Protein AF-A0A2A4US13-F1 (afdb_monomer)

Structure (mmCIF, N/CA/C/O backbone):
data_AF-A0A2A4US13-F1
#
_entry.id   AF-A0A2A4US13-F1
#
loop_
_atom_site.group_PDB
_atom_site.id
_atom_site.type_symbol
_atom_site.label_atom_id
_atom_site.label_alt_id
_atom_site.label_comp_id
_atom_site.label_asym_id
_atom_site.label_entity_id
_atom_site.label_seq_id
_atom_site.pdbx_PDB_ins_code
_atom_site.Cartn_x
_atom_site.Cartn_y
_atom_site.Cartn_z
_atom_site.occupancy
_atom_site.B_iso_or_equiv
_atom_site.auth_seq_id
_atom_site.auth_comp_id
_atom_site.auth_asym_id
_atom_site.auth_atom_id
_atom_site.pdbx_PDB_model_num
ATOM 1 N N . MET A 1 1 ? 12.123 -21.947 9.921 1.00 49.97 1 MET A N 1
ATOM 2 C CA . MET A 1 1 ? 10.834 -21.279 10.223 1.00 49.97 1 MET A CA 1
ATOM 3 C C . MET A 1 1 ? 10.138 -20.993 8.898 1.00 49.97 1 MET A C 1
ATOM 5 O O . MET A 1 1 ? 10.809 -20.478 8.016 1.00 49.97 1 MET A O 1
ATOM 9 N N . LEU A 1 2 ? 8.859 -21.360 8.734 1.00 58.81 2 LEU A N 1
ATOM 10 C CA . LEU A 1 2 ? 8.164 -21.461 7.431 1.00 58.81 2 LEU A CA 1
ATOM 11 C C . LEU A 1 2 ? 8.106 -20.176 6.573 1.00 58.81 2 LEU A C 1
ATOM 13 O O . LEU A 1 2 ? 7.800 -20.276 5.393 1.00 58.81 2 LEU A O 1
ATOM 17 N N . LEU A 1 3 ? 8.400 -18.997 7.134 1.00 74.75 3 LEU A N 1
ATOM 18 C CA . LEU A 1 3 ? 8.304 -17.706 6.432 1.00 74.75 3 LEU A CA 1
ATOM 19 C C . LEU A 1 3 ? 9.637 -16.952 6.299 1.00 74.75 3 LEU A C 1
ATOM 21 O O . LEU A 1 3 ? 9.645 -15.851 5.765 1.00 74.75 3 LEU A O 1
ATOM 25 N N . ASP A 1 4 ? 10.740 -17.497 6.829 1.00 82.00 4 ASP A N 1
ATOM 26 C CA . ASP A 1 4 ? 12.057 -16.826 6.880 1.00 82.00 4 ASP A CA 1
ATOM 27 C C . ASP A 1 4 ? 11.969 -15.332 7.290 1.00 82.00 4 ASP A C 1
ATOM 29 O O . ASP A 1 4 ? 12.644 -14.465 6.739 1.00 82.00 4 ASP A O 1
ATOM 33 N N . TRP A 1 5 ? 11.074 -15.019 8.243 1.00 84.81 5 TRP A N 1
ATOM 34 C CA . TRP A 1 5 ? 10.636 -13.649 8.554 1.00 84.81 5 TRP A CA 1
ATOM 35 C C . TRP A 1 5 ? 11.795 -12.723 8.925 1.00 84.81 5 TRP A C 1
ATOM 37 O O . TRP A 1 5 ? 11.844 -11.574 8.492 1.00 84.81 5 TRP A O 1
ATOM 47 N N . SER A 1 6 ? 12.779 -13.245 9.659 1.00 83.06 6 SER A N 1
ATOM 48 C CA . SER A 1 6 ? 13.996 -12.518 10.032 1.00 83.06 6 SER A CA 1
ATOM 49 C C . SER A 1 6 ? 14.834 -12.062 8.830 1.00 83.06 6 SER A C 1
ATOM 51 O O . SER A 1 6 ? 15.684 -11.193 8.986 1.00 83.06 6 SER A O 1
ATOM 53 N N . ARG A 1 7 ? 14.596 -12.616 7.634 1.00 81.31 7 ARG A N 1
ATOM 54 C CA . ARG A 1 7 ? 15.284 -12.286 6.375 1.00 81.31 7 ARG A CA 1
ATOM 55 C C . ARG A 1 7 ? 14.357 -11.635 5.340 1.00 81.31 7 ARG A C 1
ATOM 57 O O . ARG A 1 7 ? 14.756 -11.463 4.189 1.00 81.31 7 ARG A O 1
ATOM 64 N N . SER A 1 8 ? 13.129 -11.287 5.732 1.00 74.94 8 SER A N 1
ATOM 65 C CA . SER A 1 8 ? 12.071 -10.792 4.836 1.00 74.94 8 SER A CA 1
ATOM 66 C C . SER A 1 8 ? 12.024 -9.265 4.681 1.00 74.94 8 SER A C 1
ATOM 68 O O . SER A 1 8 ? 11.155 -8.758 3.977 1.00 74.94 8 SER A O 1
ATOM 70 N N . ALA A 1 9 ? 12.938 -8.534 5.335 1.00 78.56 9 ALA A N 1
ATOM 71 C CA . ALA A 1 9 ? 12.937 -7.066 5.445 1.00 78.56 9 ALA A CA 1
ATOM 72 C C . ALA A 1 9 ? 11.636 -6.461 6.031 1.00 78.56 9 ALA A C 1
ATOM 74 O O . ALA A 1 9 ? 11.458 -5.247 6.017 1.00 78.56 9 ALA A O 1
ATOM 75 N N . GLN A 1 10 ? 10.739 -7.297 6.565 1.00 83.50 10 GLN A N 1
ATOM 76 C CA . GLN A 1 10 ? 9.524 -6.880 7.260 1.00 83.50 10 GLN A CA 1
ATOM 77 C C . GLN A 1 10 ? 9.830 -6.382 8.675 1.00 83.50 10 GLN A C 1
ATOM 79 O O . GLN A 1 10 ? 10.913 -6.615 9.221 1.00 83.50 10 GLN A O 1
ATOM 84 N N . ALA A 1 11 ? 8.836 -5.739 9.294 1.00 82.00 11 ALA A N 1
ATOM 85 C CA . ALA A 1 11 ? 8.896 -5.335 10.694 1.00 82.00 11 ALA A CA 1
ATOM 86 C C . ALA A 1 11 ? 9.290 -6.509 11.606 1.00 82.00 11 ALA A C 1
ATOM 88 O O . ALA A 1 11 ? 9.002 -7.673 11.311 1.00 82.00 11 ALA A O 1
ATOM 89 N N . ASN A 1 12 ? 9.917 -6.201 12.746 1.00 87.75 12 ASN A N 1
ATOM 90 C CA . ASN A 1 12 ? 10.280 -7.209 13.739 1.00 87.75 12 ASN A CA 1
ATOM 91 C C . ASN A 1 12 ? 9.070 -8.109 14.049 1.00 87.75 12 ASN A C 1
ATOM 93 O O . ASN A 1 12 ? 7.960 -7.616 14.257 1.00 87.75 12 ASN A O 1
ATOM 97 N N . TRP A 1 13 ? 9.282 -9.429 14.089 1.00 89.44 13 TRP A N 1
ATOM 98 C CA . TRP A 1 13 ? 8.215 -10.398 14.345 1.00 89.44 13 TRP A CA 1
ATOM 99 C C . TRP A 1 13 ? 7.418 -10.077 15.612 1.00 89.44 13 TRP A C 1
ATOM 101 O O . TRP A 1 13 ? 6.211 -10.273 15.623 1.00 89.44 13 TRP A O 1
ATOM 111 N N . ALA A 1 14 ? 8.048 -9.522 16.650 1.00 91.06 14 ALA A N 1
ATOM 112 C CA . ALA A 1 14 ? 7.352 -9.108 17.867 1.00 91.06 14 ALA A CA 1
ATOM 113 C C . ALA A 1 14 ? 6.231 -8.078 17.610 1.00 91.06 14 ALA A C 1
ATOM 115 O O . ALA A 1 14 ? 5.212 -8.114 18.293 1.00 91.06 14 ALA A O 1
ATOM 116 N N . ILE A 1 15 ? 6.399 -7.207 16.609 1.00 87.56 15 ILE A N 1
ATOM 117 C CA . ILE A 1 15 ? 5.410 -6.197 16.202 1.00 87.56 15 ILE A CA 1
ATOM 118 C C . ILE A 1 15 ? 4.309 -6.836 15.351 1.00 87.56 15 ILE A C 1
ATOM 120 O O . ILE A 1 15 ? 3.132 -6.549 15.539 1.00 87.56 15 ILE A O 1
ATOM 124 N N . ALA A 1 16 ? 4.678 -7.714 14.414 1.00 88.94 16 ALA A N 1
ATOM 125 C CA . ALA A 1 16 ? 3.726 -8.308 13.478 1.00 88.94 16 ALA A CA 1
ATOM 126 C C . ALA A 1 16 ? 2.897 -9.444 14.103 1.00 88.94 16 ALA A C 1
ATOM 128 O O . ALA A 1 16 ? 1.723 -9.615 13.772 1.00 88.94 16 ALA A O 1
ATOM 129 N N . ARG A 1 17 ? 3.489 -10.214 15.022 1.00 92.25 17 ARG A N 1
ATOM 130 C CA . ARG A 1 17 ? 2.913 -11.427 15.613 1.00 92.25 17 ARG A CA 1
ATOM 131 C C . ARG A 1 17 ? 1.474 -11.255 16.119 1.00 92.25 17 ARG A C 1
ATOM 133 O O . ARG A 1 17 ? 0.668 -12.114 15.774 1.00 92.25 17 ARG A O 1
ATOM 140 N N . PRO A 1 18 ? 1.099 -10.198 16.869 1.00 93.94 18 PRO A N 1
ATOM 141 C CA . PRO A 1 18 ? -0.268 -10.064 17.377 1.00 93.94 18 PRO A CA 1
ATOM 142 C C . PRO A 1 18 ? -1.341 -10.078 16.278 1.00 93.94 18 PRO A C 1
ATOM 144 O O . PRO A 1 18 ? -2.422 -10.625 16.479 1.00 93.94 18 PRO A O 1
ATOM 147 N N . VAL A 1 19 ? -1.039 -9.538 15.092 1.00 90.75 19 VAL A N 1
ATOM 148 C CA . VAL A 1 19 ? -1.947 -9.566 13.933 1.00 90.75 19 VAL A CA 1
ATOM 149 C C . VAL A 1 19 ? -2.140 -10.997 13.428 1.00 90.75 19 VAL A C 1
ATOM 151 O O . VAL A 1 19 ? -3.269 -11.429 13.183 1.00 90.75 19 VAL A O 1
ATOM 154 N N . PHE A 1 20 ? -1.045 -11.752 13.307 1.00 91.44 20 PHE A N 1
ATOM 155 C CA . PHE A 1 20 ? -1.090 -13.160 12.910 1.00 91.44 20 PHE A CA 1
ATOM 156 C C . PHE A 1 20 ? -1.823 -14.013 13.948 1.00 91.44 20 PHE A C 1
ATOM 158 O O . PHE A 1 20 ? -2.651 -14.839 13.567 1.00 91.44 20 PHE A O 1
ATOM 165 N N . ASP A 1 21 ? -1.582 -13.776 15.239 1.00 94.44 21 ASP A N 1
ATOM 166 C CA . ASP A 1 21 ? -2.238 -14.489 16.337 1.00 94.44 21 ASP A CA 1
ATOM 167 C C . ASP A 1 21 ? -3.765 -14.291 16.272 1.00 94.44 21 ASP A C 1
ATOM 169 O O . ASP A 1 21 ? -4.518 -15.265 16.327 1.00 94.44 21 ASP A O 1
ATOM 173 N N . VAL A 1 22 ? -4.243 -13.057 16.054 1.00 94.69 22 VAL A N 1
ATOM 174 C CA . VAL A 1 22 ? -5.680 -12.778 15.864 1.00 94.69 22 VAL A CA 1
ATOM 175 C C . VAL A 1 22 ? -6.233 -13.511 14.643 1.00 94.69 22 VAL A C 1
ATOM 177 O O . VAL A 1 22 ? -7.288 -14.143 14.740 1.00 94.69 22 VAL A O 1
ATOM 180 N N . ALA A 1 23 ? -5.537 -13.464 13.506 1.00 92.12 23 ALA A N 1
ATOM 181 C CA . ALA A 1 23 ? -5.983 -14.145 12.297 1.00 92.12 23 ALA A CA 1
ATOM 182 C C . ALA A 1 23 ? -6.084 -15.664 12.495 1.00 92.12 23 ALA A C 1
ATOM 184 O O . ALA A 1 23 ? -7.091 -16.261 12.115 1.00 92.12 23 ALA A O 1
ATOM 185 N N . MET A 1 24 ? -5.103 -16.283 13.158 1.00 92.69 24 MET A N 1
ATOM 186 C CA . MET A 1 24 ? -5.119 -17.716 13.465 1.00 92.69 24 MET A CA 1
ATOM 187 C C . MET A 1 24 ? -6.246 -18.081 14.438 1.00 92.69 24 MET A C 1
ATOM 189 O O . MET A 1 24 ? -7.030 -18.987 14.152 1.00 92.69 24 MET A O 1
ATOM 193 N N . LEU A 1 25 ? -6.384 -17.350 15.552 1.00 96.31 25 LEU A N 1
ATOM 194 C CA . LEU A 1 25 ? -7.425 -17.596 16.561 1.00 96.31 25 LEU A CA 1
ATOM 195 C C . LEU A 1 25 ? -8.836 -17.454 15.983 1.00 96.31 25 LEU A C 1
ATOM 197 O O . LEU A 1 25 ? -9.748 -18.191 16.359 1.00 96.31 25 LEU A O 1
ATOM 201 N N . ARG A 1 26 ? -9.021 -16.514 15.053 1.00 94.00 26 ARG A N 1
ATOM 202 C CA . ARG A 1 26 ? -10.308 -16.242 14.400 1.00 94.00 26 ARG A CA 1
ATOM 203 C C . ARG A 1 26 ? -10.484 -16.993 13.081 1.00 94.00 26 ARG A C 1
ATOM 205 O O . ARG A 1 26 ? -11.502 -16.796 12.426 1.00 94.00 26 ARG A O 1
ATOM 212 N N . LYS A 1 27 ? -9.534 -17.866 12.719 1.00 92.38 27 LYS A N 1
ATOM 213 C CA . LYS A 1 27 ? -9.526 -18.654 11.474 1.00 92.38 27 LYS A CA 1
ATOM 214 C C . LYS A 1 27 ? -9.723 -17.788 10.222 1.00 92.38 27 LYS A C 1
ATOM 216 O O . LYS A 1 27 ? -10.381 -18.197 9.269 1.00 92.38 27 LYS A O 1
ATOM 221 N N . LEU A 1 28 ? -9.169 -16.577 10.235 1.00 90.69 28 LEU A N 1
ATOM 222 C CA . LEU A 1 28 ? -9.177 -15.684 9.083 1.00 90.69 28 LEU A CA 1
ATOM 223 C C . LEU A 1 28 ? -8.207 -16.214 8.028 1.00 90.69 28 LEU A C 1
ATOM 225 O O . LEU A 1 28 ? -7.114 -16.690 8.345 1.00 90.69 28 LEU A O 1
ATOM 229 N N . ARG A 1 29 ? -8.592 -16.103 6.756 1.00 89.19 29 ARG A N 1
ATOM 230 C CA . ARG A 1 29 ? -7.710 -16.451 5.644 1.00 89.19 29 ARG A CA 1
ATOM 231 C C . ARG A 1 29 ? -6.584 -15.424 5.555 1.00 89.19 29 ARG A C 1
ATOM 233 O O . ARG A 1 29 ? -6.827 -14.263 5.240 1.00 89.19 29 ARG A O 1
ATOM 240 N N . LEU A 1 30 ? -5.356 -15.875 5.786 1.00 88.75 30 LEU A N 1
ATOM 241 C CA . LEU A 1 30 ? -4.148 -15.100 5.527 1.00 88.75 30 LEU A CA 1
ATOM 242 C C . LEU A 1 30 ? -3.688 -15.341 4.088 1.00 88.75 30 LEU A C 1
ATOM 244 O O . LEU A 1 30 ? -3.589 -16.487 3.649 1.00 88.75 30 LEU A O 1
ATOM 248 N N . ARG A 1 31 ? -3.391 -14.263 3.362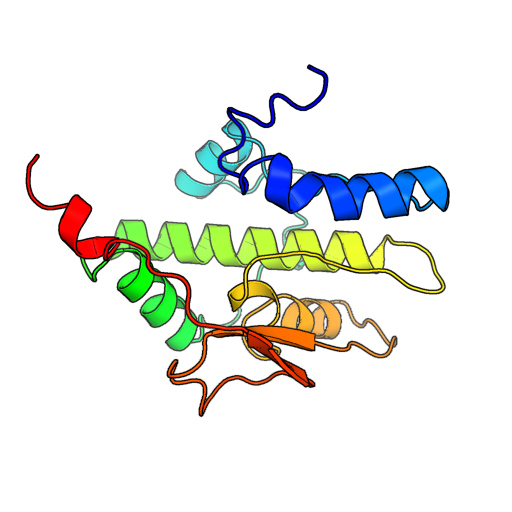 1.00 87.38 31 ARG A N 1
ATOM 249 C CA . ARG A 1 31 ? -2.781 -14.318 2.031 1.00 87.38 31 ARG A CA 1
ATOM 250 C C . ARG A 1 31 ? -1.430 -13.620 2.102 1.00 87.38 31 ARG A C 1
ATOM 252 O O . ARG A 1 31 ? -1.364 -12.457 2.488 1.00 87.38 31 ARG A O 1
ATOM 259 N N . ALA A 1 32 ? -0.366 -14.335 1.752 1.00 83.38 32 ALA A N 1
ATOM 260 C CA . ALA A 1 32 ? 0.926 -13.708 1.516 1.00 83.38 32 ALA A CA 1
ATOM 261 C C . ALA A 1 32 ? 0.853 -12.954 0.184 1.00 83.38 32 ALA A C 1
ATOM 263 O O . ALA A 1 32 ? 0.430 -13.524 -0.822 1.00 83.38 32 ALA A O 1
ATOM 264 N N . ILE A 1 33 ? 1.216 -11.676 0.204 1.00 85.12 33 ILE A N 1
ATOM 265 C CA . ILE A 1 33 ? 1.180 -10.791 -0.958 1.00 85.12 33 ILE A CA 1
ATOM 266 C C . ILE A 1 33 ? 2.475 -9.986 -1.000 1.00 85.12 33 ILE A C 1
ATOM 268 O O . ILE A 1 33 ? 2.877 -9.387 -0.005 1.00 85.12 33 ILE A O 1
ATOM 272 N N . GLY A 1 34 ? 3.155 -10.016 -2.140 1.00 84.69 34 GLY A N 1
ATOM 273 C CA . GLY A 1 34 ? 4.429 -9.339 -2.340 1.00 84.69 34 GLY A CA 1
ATOM 274 C C . GLY A 1 34 ? 5.321 -10.096 -3.313 1.00 84.69 34 GLY A C 1
ATOM 275 O O . GLY A 1 34 ? 5.154 -11.294 -3.519 1.00 84.69 34 GLY A O 1
ATOM 276 N N . PHE A 1 35 ? 6.279 -9.376 -3.882 1.00 85.88 35 PHE A N 1
ATOM 277 C CA . PHE A 1 35 ? 7.257 -9.944 -4.795 1.00 85.88 35 PHE A CA 1
ATOM 278 C C . PHE A 1 35 ? 8.383 -10.640 -4.034 1.00 85.88 35 PHE A C 1
ATOM 280 O O . PHE A 1 35 ? 8.942 -10.117 -3.065 1.00 85.88 35 PHE A O 1
ATOM 287 N N . SER A 1 36 ? 8.761 -11.813 -4.517 1.00 84.31 36 SER A N 1
ATOM 288 C CA . SER A 1 36 ? 10.011 -12.474 -4.184 1.00 84.31 36 SER A CA 1
ATOM 289 C C . SER A 1 36 ? 11.210 -11.613 -4.599 1.00 84.31 36 SER A C 1
ATOM 291 O O . SER A 1 36 ? 11.135 -10.737 -5.461 1.00 84.31 36 SER A O 1
ATOM 293 N N . ARG A 1 37 ? 12.385 -11.904 -4.028 1.00 83.94 37 ARG A N 1
ATOM 294 C CA . ARG A 1 37 ? 13.639 -11.237 -4.427 1.00 83.94 37 ARG A CA 1
ATOM 295 C C . ARG A 1 37 ? 13.951 -11.404 -5.917 1.00 83.94 37 ARG A C 1
ATOM 297 O O . ARG A 1 37 ? 14.572 -10.525 -6.507 1.00 83.94 37 ARG A O 1
ATOM 304 N N . TYR A 1 38 ? 13.544 -12.529 -6.504 1.00 86.88 38 TYR A N 1
ATOM 305 C CA . TYR A 1 38 ? 13.719 -12.785 -7.928 1.00 86.88 38 TYR A CA 1
ATOM 306 C C . TYR A 1 38 ? 12.845 -11.845 -8.768 1.00 86.88 38 TYR A C 1
ATOM 308 O O . TYR A 1 38 ? 13.366 -11.167 -9.649 1.00 86.88 38 TYR A O 1
ATOM 316 N N . GLU A 1 39 ? 11.560 -11.733 -8.431 1.00 87.19 39 GLU A N 1
ATOM 317 C CA . GLU A 1 39 ? 10.597 -10.858 -9.114 1.00 87.19 39 GLU A CA 1
ATOM 318 C C . GLU A 1 39 ? 10.963 -9.377 -8.973 1.00 87.19 39 GLU A C 1
ATOM 320 O O . GLU A 1 39 ? 10.939 -8.644 -9.957 1.00 87.19 39 GLU A O 1
ATOM 325 N N . ILE A 1 40 ? 11.418 -8.941 -7.791 1.00 85.81 40 ILE A N 1
ATOM 326 C CA . ILE A 1 40 ? 11.994 -7.597 -7.609 1.00 85.81 40 ILE A CA 1
ATOM 327 C C . ILE A 1 40 ? 13.203 -7.389 -8.536 1.00 85.81 40 ILE A C 1
ATOM 329 O O . ILE A 1 40 ? 13.346 -6.331 -9.151 1.00 85.81 40 ILE A O 1
ATOM 333 N N . GLY A 1 41 ? 14.066 -8.399 -8.678 1.00 87.50 41 GLY A N 1
ATOM 334 C CA . GLY A 1 41 ? 15.202 -8.363 -9.599 1.00 87.50 41 GLY A CA 1
ATOM 335 C C . GLY A 1 41 ? 14.795 -8.235 -11.072 1.00 87.50 41 GLY A C 1
ATOM 336 O O . GLY A 1 41 ? 15.442 -7.496 -11.814 1.00 87.50 41 GLY A O 1
ATO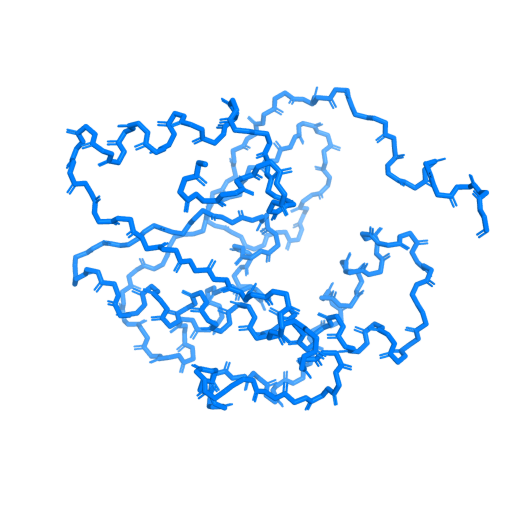M 337 N N . GLU A 1 42 ? 13.729 -8.916 -11.497 1.00 87.00 42 GLU A N 1
ATOM 338 C CA . GLU A 1 42 ? 13.151 -8.766 -12.841 1.00 87.00 42 GLU A CA 1
ATOM 339 C C . GLU A 1 42 ? 12.550 -7.365 -13.037 1.00 87.00 42 GLU A C 1
ATOM 341 O O . GLU A 1 42 ? 12.864 -6.708 -14.033 1.00 87.00 42 GLU A O 1
ATOM 346 N N . LEU A 1 43 ? 11.810 -6.844 -12.053 1.00 84.44 43 LEU A N 1
ATOM 347 C CA . LEU A 1 43 ? 11.253 -5.486 -12.097 1.00 84.44 43 LEU A CA 1
ATOM 348 C C . LEU A 1 43 ? 12.348 -4.419 -12.226 1.00 84.44 43 LEU A C 1
ATOM 350 O O . LEU A 1 43 ? 12.220 -3.492 -13.024 1.00 84.44 43 LEU A O 1
ATOM 354 N N . HIS A 1 44 ? 13.477 -4.574 -11.527 1.00 84.56 44 HIS A N 1
ATOM 355 C CA . HIS A 1 44 ? 14.637 -3.688 -11.693 1.00 84.56 44 HIS A CA 1
ATOM 356 C C . HIS A 1 44 ? 15.252 -3.734 -13.101 1.00 84.56 44 HIS A C 1
ATOM 358 O O . HIS A 1 44 ? 15.858 -2.751 -13.538 1.00 84.56 44 HIS A O 1
ATOM 364 N N . ARG A 1 45 ? 15.101 -4.858 -13.813 1.00 85.38 45 ARG A N 1
ATOM 365 C CA . ARG A 1 45 ? 15.485 -5.018 -15.225 1.00 85.38 45 ARG A CA 1
ATOM 366 C C . ARG A 1 45 ? 14.410 -4.511 -16.196 1.00 85.38 45 ARG A C 1
ATOM 368 O O . ARG A 1 45 ? 14.595 -4.638 -17.403 1.00 85.38 45 ARG A O 1
ATOM 375 N N . GLY A 1 46 ? 13.313 -3.940 -15.693 1.00 77.12 46 GLY A N 1
ATOM 376 C CA . GLY A 1 46 ? 12.178 -3.482 -16.494 1.00 77.12 46 GLY A CA 1
ATOM 377 C C . GLY A 1 46 ? 11.290 -4.617 -17.003 1.00 77.12 46 GLY A C 1
ATOM 378 O O . GLY A 1 46 ? 10.499 -4.405 -17.918 1.00 77.12 46 GLY A O 1
ATOM 379 N N . LYS A 1 47 ? 11.427 -5.823 -16.442 1.00 80.38 47 LYS A N 1
ATOM 380 C CA . LYS A 1 47 ? 10.611 -6.984 -16.793 1.00 80.38 47 LYS A CA 1
ATOM 381 C C . LYS A 1 47 ? 9.514 -7.170 -15.761 1.00 80.38 47 LYS A C 1
ATOM 383 O O . LYS A 1 4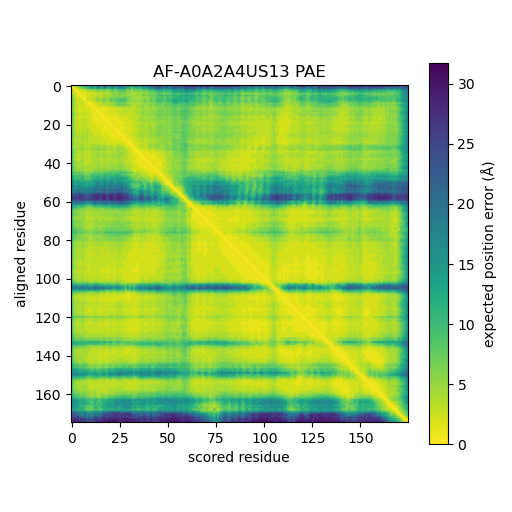7 ? 9.770 -7.141 -14.561 1.00 80.38 47 LYS A O 1
ATOM 388 N N . LEU A 1 48 ? 8.297 -7.358 -16.243 1.00 75.00 48 LEU A N 1
ATOM 389 C CA . LEU A 1 48 ? 7.154 -7.648 -15.395 1.00 75.00 48 LEU A CA 1
ATOM 390 C C . LEU A 1 48 ? 7.087 -9.156 -15.163 1.00 75.00 48 LEU A C 1
ATOM 392 O O . LEU A 1 48 ? 7.117 -9.895 -16.145 1.00 75.00 48 LEU A O 1
ATOM 396 N N . PRO A 1 49 ? 7.032 -9.608 -13.902 1.00 72.12 49 PRO A N 1
ATOM 397 C CA . PRO A 1 49 ? 6.711 -10.992 -13.588 1.00 72.12 49 PRO A CA 1
ATOM 398 C C . PRO A 1 49 ? 5.378 -11.418 -14.224 1.00 72.12 49 PRO A C 1
ATOM 400 O O . PRO A 1 49 ? 4.453 -10.610 -14.302 1.00 72.12 49 PRO A O 1
ATOM 403 N N . ASP A 1 50 ? 5.276 -12.672 -14.673 1.00 70.25 50 ASP A N 1
ATOM 404 C CA . ASP A 1 50 ? 4.112 -13.185 -15.421 1.00 70.25 50 ASP A CA 1
ATOM 405 C C . ASP A 1 50 ? 2.792 -13.122 -14.625 1.00 70.25 50 ASP A C 1
ATOM 407 O O . ASP A 1 50 ? 1.703 -13.071 -15.197 1.00 70.25 50 ASP A O 1
ATOM 411 N N . ASP A 1 51 ? 2.880 -13.135 -13.296 1.00 63.25 51 ASP A N 1
ATOM 412 C CA . ASP A 1 51 ? 1.763 -13.033 -12.357 1.00 63.25 51 ASP A CA 1
ATOM 413 C C . ASP A 1 51 ? 1.262 -11.590 -12.167 1.00 63.25 51 ASP A C 1
ATOM 415 O O . ASP A 1 51 ? 0.131 -11.370 -11.718 1.00 63.25 51 ASP A O 1
ATOM 419 N N . VAL A 1 52 ? 2.058 -10.592 -12.559 1.00 64.81 52 VAL A N 1
ATOM 420 C CA . VAL A 1 52 ? 1.623 -9.198 -12.615 1.00 64.81 52 VAL A CA 1
ATOM 421 C C . VAL A 1 52 ? 0.823 -8.999 -13.893 1.00 64.81 52 VAL A C 1
ATOM 423 O O . VAL A 1 52 ? 1.380 -8.842 -14.978 1.00 64.81 52 VAL A O 1
ATOM 426 N N . LYS A 1 53 ? -0.509 -8.951 -13.769 1.00 62.97 53 LYS A N 1
ATOM 427 C CA . LYS A 1 53 ? -1.378 -8.574 -14.893 1.00 62.97 53 LYS A CA 1
ATOM 428 C C . LYS A 1 53 ? -0.930 -7.212 -15.422 1.00 62.97 53 LYS A C 1
ATOM 430 O O . LYS A 1 53 ? -1.045 -6.209 -14.718 1.00 62.97 53 LYS A O 1
ATOM 435 N N . SER A 1 54 ? -0.449 -7.177 -16.664 1.00 62.19 54 SER A N 1
ATOM 436 C CA . SER A 1 54 ? 0.007 -5.953 -17.338 1.00 62.19 54 SER A CA 1
ATOM 437 C C . SER A 1 54 ? -1.028 -4.831 -17.279 1.00 62.19 54 SER A C 1
ATOM 439 O O . SER A 1 54 ? -0.674 -3.661 -17.177 1.00 62.19 54 SER A O 1
ATOM 441 N N . ASP A 1 55 ? -2.303 -5.211 -17.274 1.00 62.22 55 ASP A N 1
ATOM 442 C CA . ASP A 1 55 ? -3.460 -4.317 -17.291 1.00 62.22 55 ASP A CA 1
ATOM 443 C C . ASP A 1 55 ? -3.669 -3.582 -15.955 1.00 62.22 55 ASP A C 1
ATOM 445 O O . ASP A 1 55 ? -4.354 -2.562 -15.903 1.00 62.22 55 ASP A O 1
ATOM 449 N N . LEU A 1 56 ? -3.061 -4.076 -14.869 1.00 58.56 56 LEU A N 1
ATOM 450 C CA . LEU A 1 56 ? -3.084 -3.452 -13.542 1.00 58.56 56 LEU A CA 1
ATOM 451 C C . LEU A 1 56 ? -1.964 -2.451 -13.317 1.00 58.56 56 LEU A C 1
ATOM 453 O O . LEU A 1 56 ? -1.985 -1.693 -12.346 1.00 58.56 56 LEU A O 1
ATOM 457 N N . LEU A 1 57 ? -0.968 -2.456 -14.191 1.00 64.31 57 LEU A N 1
ATOM 458 C CA . LEU A 1 57 ? 0.113 -1.503 -14.113 1.00 64.31 57 LEU A CA 1
ATOM 459 C C . LEU A 1 57 ? -0.384 -0.193 -14.703 1.00 64.31 57 LEU A C 1
ATOM 461 O O . LEU A 1 57 ? -0.869 -0.156 -15.836 1.00 64.31 57 LEU A O 1
ATOM 465 N N . PRO A 1 58 ? -0.261 0.929 -13.994 1.00 56.47 58 PRO A N 1
ATOM 466 C CA . PRO A 1 58 ? -0.546 2.193 -14.610 1.00 56.47 58 PRO A CA 1
ATOM 467 C C . PRO A 1 58 ? 0.564 2.486 -15.621 1.00 56.47 58 PRO A C 1
ATOM 469 O O . PRO A 1 58 ? 1.700 2.766 -15.255 1.00 56.47 58 PRO A O 1
ATOM 472 N N . LEU A 1 59 ? 0.181 2.566 -16.892 1.00 50.91 59 LEU A N 1
ATOM 473 C CA . LEU A 1 59 ? 0.768 3.517 -17.842 1.00 50.91 59 LEU A CA 1
ATOM 474 C C . LEU A 1 59 ? 0.145 4.924 -17.691 1.00 50.91 59 LEU A C 1
ATOM 476 O O . LEU A 1 59 ? 0.287 5.778 -18.563 1.00 50.91 59 LEU A O 1
ATOM 480 N N . SER A 1 60 ? -0.559 5.207 -16.588 1.00 49.25 60 SER A N 1
ATOM 481 C CA . SER A 1 60 ? -1.070 6.550 -16.299 1.00 49.25 60 SER A CA 1
ATOM 482 C C . SER A 1 60 ? -0.011 7.363 -15.562 1.00 49.25 60 SER A C 1
ATOM 484 O O . SER A 1 60 ? 0.446 6.931 -14.508 1.00 49.25 60 SER A O 1
ATOM 486 N N . LYS A 1 61 ? 0.334 8.531 -16.120 1.00 58.09 61 LYS A N 1
ATOM 487 C CA . LYS A 1 61 ? 1.233 9.570 -15.585 1.00 58.09 61 LYS A CA 1
ATOM 488 C C . LYS A 1 61 ? 1.516 9.427 -14.085 1.00 58.09 61 LYS A C 1
ATOM 490 O O . LYS A 1 61 ? 0.620 9.616 -13.264 1.00 58.09 61 LYS A O 1
ATOM 495 N N . ILE A 1 62 ? 2.777 9.147 -13.759 1.00 63.38 62 ILE A N 1
ATOM 496 C CA . ILE A 1 62 ? 3.295 9.165 -12.390 1.00 63.38 62 ILE A CA 1
ATOM 497 C C . ILE A 1 62 ? 2.901 10.502 -11.761 1.00 63.38 62 ILE A C 1
ATOM 499 O O . ILE A 1 62 ? 3.291 11.563 -12.259 1.00 63.38 62 ILE A O 1
ATOM 503 N N . LYS A 1 63 ? 2.125 10.462 -10.675 1.00 77.56 63 LYS A N 1
ATOM 504 C CA . LYS A 1 63 ? 1.900 11.658 -9.864 1.00 77.56 63 LYS A CA 1
ATOM 505 C C . LYS A 1 63 ? 3.257 12.071 -9.271 1.00 77.56 63 LYS A C 1
ATOM 507 O O . LYS A 1 63 ? 3.898 11.225 -8.643 1.00 77.56 63 LYS A O 1
ATOM 512 N N . PRO A 1 64 ? 3.715 13.328 -9.443 1.00 84.38 64 PRO A N 1
ATOM 513 C CA . PRO A 1 64 ? 5.011 13.790 -8.932 1.00 84.38 64 PRO A CA 1
ATOM 514 C C . PRO A 1 64 ? 5.237 13.484 -7.445 1.00 84.38 64 PRO A C 1
ATOM 516 O O . PRO A 1 64 ? 6.367 13.269 -7.017 1.00 84.38 64 PRO A O 1
ATOM 519 N N . GLN A 1 65 ? 4.154 13.402 -6.672 1.00 86.44 65 GLN A N 1
ATOM 520 C CA . GLN A 1 65 ? 4.143 13.033 -5.262 1.00 86.44 65 GLN A CA 1
ATOM 521 C C . GLN A 1 65 ? 4.808 11.675 -4.997 1.00 86.44 65 GLN A C 1
ATOM 523 O O . GLN A 1 65 ? 5.577 11.575 -4.048 1.00 86.44 65 GLN A O 1
ATOM 528 N N . VAL A 1 66 ? 4.593 10.665 -5.851 1.00 89.12 66 VAL A N 1
ATOM 529 C CA . VAL A 1 66 ? 5.206 9.331 -5.686 1.00 89.12 66 VAL A CA 1
ATOM 530 C C . VAL A 1 66 ? 6.726 9.417 -5.829 1.00 89.12 66 VAL A C 1
ATOM 532 O O . VAL A 1 66 ? 7.468 8.844 -5.036 1.00 89.12 66 VAL A O 1
ATOM 535 N N . ALA A 1 67 ? 7.205 10.185 -6.811 1.00 90.62 67 ALA A N 1
ATOM 536 C CA . ALA A 1 67 ? 8.634 10.403 -7.007 1.00 90.62 67 ALA A CA 1
ATOM 537 C C . ALA A 1 67 ? 9.261 11.158 -5.824 1.00 90.62 67 ALA A C 1
ATOM 539 O O . ALA A 1 67 ? 10.341 10.788 -5.371 1.00 90.62 67 ALA A O 1
ATOM 540 N N . LEU A 1 68 ? 8.581 12.187 -5.305 1.00 89.31 68 LEU A N 1
ATOM 541 C CA . LEU A 1 68 ? 9.038 12.952 -4.141 1.00 89.31 68 LEU A CA 1
ATOM 542 C C . LEU A 1 68 ? 9.077 12.101 -2.872 1.00 89.31 68 LEU A C 1
ATOM 544 O O . LEU A 1 68 ? 10.034 12.195 -2.111 1.00 89.31 68 LEU A O 1
ATOM 548 N N . GLU A 1 69 ? 8.060 11.275 -2.643 1.00 89.56 69 GLU A N 1
ATOM 549 C CA . GLU A 1 69 ? 8.004 10.359 -1.506 1.00 89.56 69 GLU A CA 1
ATOM 550 C C . GLU A 1 69 ? 9.175 9.372 -1.533 1.00 89.56 69 GLU A C 1
ATOM 552 O O . GLU A 1 69 ? 9.916 9.269 -0.554 1.00 89.56 69 GLU A O 1
ATOM 557 N N . ILE A 1 70 ? 9.394 8.714 -2.676 1.00 91.69 70 ILE A N 1
ATOM 558 C CA . ILE A 1 70 ? 10.516 7.791 -2.854 1.00 91.69 70 ILE A CA 1
ATOM 559 C C . ILE A 1 70 ? 11.838 8.547 -2.685 1.00 91.69 70 ILE A C 1
ATOM 561 O O . ILE A 1 70 ? 12.695 8.103 -1.933 1.00 91.69 70 ILE A O 1
ATOM 565 N N . GLN A 1 71 ? 12.017 9.721 -3.298 1.00 91.62 71 GLN A N 1
ATOM 566 C CA . GLN A 1 71 ? 13.239 10.501 -3.091 1.00 91.62 71 GLN A CA 1
ATOM 567 C C . GLN A 1 71 ? 13.486 10.813 -1.613 1.00 91.62 71 GLN A C 1
ATOM 569 O O . GLN A 1 71 ? 14.604 10.611 -1.152 1.00 91.62 71 GLN A O 1
ATOM 574 N N . ARG A 1 72 ? 12.473 11.250 -0.853 1.00 88.69 72 ARG A N 1
ATOM 575 C CA . ARG A 1 72 ? 12.622 11.518 0.589 1.00 88.69 72 ARG A CA 1
ATOM 576 C C . ARG A 1 72 ? 13.022 10.265 1.363 1.00 88.69 72 ARG A C 1
ATOM 578 O O . ARG A 1 72 ? 13.925 10.346 2.186 1.00 88.69 72 ARG A O 1
ATOM 585 N N . ALA A 1 73 ? 12.411 9.119 1.058 1.00 87.38 73 ALA A N 1
ATOM 586 C CA . ALA A 1 73 ? 12.750 7.841 1.685 1.00 87.38 73 ALA A CA 1
ATOM 587 C C . ALA A 1 73 ? 14.212 7.415 1.441 1.00 87.38 73 ALA A C 1
ATOM 589 O O . ALA A 1 73 ? 14.775 6.674 2.239 1.00 87.38 73 ALA A O 1
ATOM 590 N N . TYR A 1 74 ? 14.830 7.910 0.365 1.00 90.75 74 TYR A N 1
ATOM 591 C CA . TYR A 1 74 ? 16.233 7.677 0.011 1.00 90.75 74 TYR A CA 1
ATOM 592 C C . TYR A 1 74 ? 17.087 8.957 0.096 1.00 90.75 74 TYR A C 1
ATOM 594 O O . TYR A 1 74 ? 18.093 9.094 -0.606 1.00 90.75 74 TYR A O 1
ATOM 602 N N . CYS A 1 75 ? 16.681 9.920 0.932 1.00 91.38 75 CYS A N 1
ATOM 603 C CA . CYS A 1 75 ? 17.431 11.143 1.245 1.00 91.38 75 CYS A CA 1
ATOM 604 C C . CYS A 1 75 ? 17.820 11.993 0.016 1.00 91.38 75 CYS A C 1
ATOM 606 O O . CYS A 1 75 ? 18.843 12.675 0.019 1.00 91.38 75 CYS A O 1
ATOM 608 N N . GLY A 1 76 ? 17.042 11.916 -1.066 1.00 89.31 76 GLY A N 1
ATOM 609 C CA . GLY A 1 76 ? 17.284 12.611 -2.334 1.00 89.31 76 GLY A CA 1
ATOM 610 C C . GLY A 1 76 ? 18.455 12.061 -3.155 1.00 89.31 76 GLY A C 1
ATOM 611 O O . GLY A 1 76 ? 18.874 12.705 -4.111 1.00 89.31 76 GLY A O 1
ATOM 612 N N . ARG A 1 77 ? 19.003 10.890 -2.804 1.00 89.56 77 ARG A N 1
ATOM 613 C CA . ARG A 1 77 ? 20.255 10.368 -3.386 1.00 89.56 77 ARG A CA 1
ATOM 614 C C . ARG A 1 77 ? 20.064 9.436 -4.579 1.00 89.56 77 ARG A C 1
ATOM 616 O O . ARG A 1 77 ? 21.050 8.984 -5.152 1.00 89.56 77 ARG A O 1
ATOM 623 N N . LEU A 1 78 ? 18.825 9.113 -4.952 1.00 91.06 78 LEU A N 1
ATOM 624 C CA . LEU A 1 78 ? 18.576 8.203 -6.069 1.00 91.06 78 LEU A CA 1
ATOM 625 C C . LEU A 1 78 ? 18.858 8.887 -7.414 1.00 91.06 78 LEU A C 1
ATOM 627 O O . LEU A 1 78 ? 18.241 9.915 -7.707 1.00 91.06 78 LEU A O 1
ATOM 631 N N . PRO A 1 79 ? 19.698 8.286 -8.276 1.00 93.31 79 PRO A N 1
ATOM 632 C CA . PRO A 1 79 ? 19.800 8.693 -9.671 1.00 93.31 79 PRO A CA 1
ATOM 633 C C . PRO A 1 79 ? 18.439 8.605 -10.388 1.00 93.31 79 PRO A C 1
ATOM 635 O O . PRO A 1 79 ? 17.622 7.746 -10.036 1.00 93.31 79 PRO A O 1
ATOM 638 N N . PRO A 1 80 ? 18.174 9.435 -11.417 1.00 91.19 80 PRO A N 1
ATOM 639 C CA . PRO A 1 80 ? 16.875 9.464 -12.096 1.00 91.19 80 PRO A CA 1
ATOM 640 C C . PRO A 1 80 ? 16.425 8.117 -12.684 1.00 91.19 80 PRO A C 1
ATOM 642 O O . PRO A 1 80 ? 15.246 7.770 -12.605 1.00 91.19 80 PRO A O 1
ATOM 645 N N . ASP A 1 81 ? 17.350 7.335 -13.246 1.00 89.31 81 ASP A N 1
ATOM 646 C CA . ASP A 1 81 ? 17.062 6.014 -13.817 1.00 89.31 81 ASP A CA 1
ATOM 647 C C . ASP A 1 81 ? 16.709 4.984 -12.732 1.00 89.31 81 ASP A C 1
ATOM 649 O O . ASP A 1 81 ? 15.843 4.129 -12.929 1.00 89.31 81 ASP A O 1
ATOM 653 N N . VAL A 1 82 ? 17.342 5.088 -11.562 1.00 90.81 82 VAL A N 1
ATOM 654 C CA . VAL A 1 82 ? 17.044 4.250 -10.398 1.00 90.81 82 VAL A CA 1
ATOM 655 C C . VAL A 1 82 ? 15.693 4.640 -9.806 1.00 90.81 82 VAL A C 1
ATOM 657 O O . VAL A 1 82 ? 14.866 3.765 -9.556 1.00 90.81 82 VAL A O 1
ATOM 660 N N . LEU A 1 83 ? 15.420 5.938 -9.656 1.00 91.38 83 LEU A N 1
ATOM 661 C CA . LEU A 1 83 ? 14.130 6.444 -9.189 1.00 91.38 83 LEU A CA 1
ATOM 662 C C . LEU A 1 83 ? 12.975 5.934 -10.062 1.00 91.38 83 LEU A C 1
ATOM 664 O O . LEU A 1 83 ? 11.974 5.457 -9.531 1.00 91.38 83 LEU A O 1
ATOM 668 N N . ALA A 1 84 ? 13.130 5.959 -11.388 1.00 88.12 84 ALA A N 1
ATOM 669 C CA . ALA A 1 84 ? 12.129 5.427 -12.311 1.00 88.12 84 ALA A CA 1
ATOM 670 C C . ALA A 1 84 ? 11.824 3.937 -12.059 1.00 88.12 84 ALA A C 1
ATOM 672 O O . ALA A 1 84 ? 10.659 3.536 -12.069 1.00 88.12 84 ALA A O 1
ATOM 673 N N . LYS A 1 85 ? 12.846 3.122 -11.757 1.00 88.19 85 LYS A N 1
ATOM 674 C CA . LYS A 1 85 ? 12.669 1.700 -11.404 1.00 88.19 85 LYS A CA 1
ATOM 675 C C . LYS A 1 85 ? 11.920 1.526 -10.084 1.00 88.19 85 LYS A C 1
ATOM 677 O O . LYS A 1 85 ? 11.030 0.685 -10.005 1.00 88.19 85 LYS A O 1
ATOM 682 N N . PHE A 1 86 ? 12.233 2.327 -9.065 1.00 90.31 86 PHE A N 1
ATOM 683 C CA . PHE A 1 86 ? 11.500 2.294 -7.794 1.00 90.31 86 PHE A CA 1
ATOM 684 C C . PHE A 1 86 ? 10.037 2.694 -7.963 1.00 90.31 86 PHE A C 1
ATOM 686 O O . PHE A 1 86 ? 9.166 2.060 -7.375 1.00 90.31 86 PHE A O 1
ATOM 693 N N . ILE A 1 87 ? 9.752 3.688 -8.806 1.00 89.69 87 ILE A N 1
ATOM 694 C CA . ILE A 1 87 ? 8.379 4.075 -9.139 1.00 89.69 87 ILE A CA 1
ATOM 695 C C . ILE A 1 87 ? 7.650 2.928 -9.858 1.00 89.69 87 ILE A C 1
ATOM 697 O O . ILE A 1 87 ? 6.506 2.624 -9.53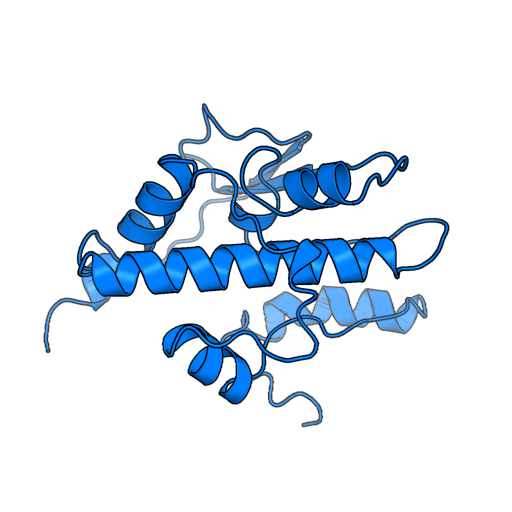1 1.00 89.69 87 ILE A O 1
ATOM 701 N N . MET A 1 88 ? 8.306 2.233 -10.791 1.00 85.94 88 MET A N 1
ATOM 702 C CA . MET A 1 88 ? 7.719 1.064 -11.455 1.00 85.94 88 MET A CA 1
ATOM 703 C C . MET A 1 88 ? 7.411 -0.068 -10.464 1.00 85.94 88 MET A C 1
ATOM 705 O O . MET A 1 88 ? 6.301 -0.596 -10.468 1.00 85.94 88 MET A O 1
ATOM 709 N N . ILE A 1 89 ? 8.362 -0.413 -9.587 1.00 88.50 89 ILE A N 1
ATOM 710 C CA . ILE A 1 89 ? 8.171 -1.431 -8.540 1.00 88.50 89 ILE A CA 1
ATOM 711 C C . ILE A 1 89 ? 7.019 -1.036 -7.623 1.00 88.50 89 ILE A C 1
ATOM 713 O O . ILE A 1 89 ? 6.158 -1.859 -7.318 1.00 88.50 89 ILE A O 1
ATOM 717 N N . ARG A 1 90 ? 6.981 0.237 -7.225 1.00 89.88 90 ARG A N 1
ATOM 718 C CA . ARG A 1 90 ? 5.924 0.801 -6.399 1.00 89.88 90 ARG A CA 1
ATOM 719 C C . ARG A 1 90 ? 4.548 0.567 -7.018 1.00 89.88 90 ARG A C 1
ATOM 721 O O . ARG A 1 90 ? 3.653 0.049 -6.356 1.00 89.88 90 ARG A O 1
ATOM 728 N N . HIS A 1 91 ? 4.409 0.892 -8.298 1.00 88.00 91 HIS A N 1
ATOM 729 C CA . HIS A 1 91 ? 3.157 0.708 -9.013 1.00 88.00 91 HIS A CA 1
ATOM 730 C C . HIS A 1 91 ? 2.776 -0.771 -9.183 1.00 88.00 91 HIS A C 1
ATOM 732 O O . HIS A 1 91 ? 1.611 -1.130 -9.017 1.00 88.00 91 HIS A O 1
ATOM 738 N N . ALA A 1 92 ? 3.751 -1.640 -9.456 1.00 86.94 92 ALA A N 1
ATOM 739 C CA . ALA A 1 92 ? 3.525 -3.081 -9.533 1.00 86.94 92 ALA A CA 1
ATOM 740 C C . ALA A 1 92 ? 3.030 -3.660 -8.198 1.00 86.94 92 ALA A C 1
ATOM 742 O O . ALA A 1 92 ? 2.119 -4.486 -8.186 1.00 86.94 92 ALA A O 1
ATOM 743 N N . GLN A 1 93 ? 3.582 -3.198 -7.072 1.00 90.06 93 GLN A N 1
ATOM 744 C CA . GLN A 1 93 ? 3.148 -3.618 -5.739 1.00 90.06 93 GLN A CA 1
ATOM 745 C C . GLN A 1 93 ? 1.718 -3.164 -5.441 1.00 90.06 93 GLN A C 1
ATOM 747 O O . GLN A 1 93 ? 0.908 -3.971 -4.994 1.00 90.06 93 GLN A O 1
ATOM 752 N N . ASP A 1 94 ? 1.393 -1.897 -5.712 1.00 91.31 94 ASP A N 1
ATOM 753 C CA . ASP A 1 94 ? 0.046 -1.370 -5.475 1.00 91.31 94 ASP A CA 1
ATOM 754 C C . ASP A 1 94 ? -1.011 -2.101 -6.326 1.00 91.31 94 ASP A C 1
ATOM 756 O O . ASP A 1 94 ? -2.075 -2.458 -5.815 1.00 91.31 94 ASP A O 1
ATOM 760 N N . GLY A 1 95 ? -0.694 -2.411 -7.590 1.00 89.00 95 GLY A N 1
ATOM 761 C CA . GLY A 1 95 ? -1.552 -3.220 -8.459 1.00 89.00 95 GLY A CA 1
ATOM 762 C C . GLY A 1 95 ? -1.731 -4.657 -7.959 1.00 89.00 95 GLY A C 1
ATOM 763 O O . GLY A 1 95 ? -2.857 -5.155 -7.909 1.00 89.00 95 GLY A O 1
ATOM 764 N N . LEU A 1 96 ? -0.649 -5.310 -7.516 1.00 88.44 96 LEU A N 1
ATOM 765 C CA . LEU A 1 96 ? -0.704 -6.649 -6.918 1.00 88.44 96 LEU A CA 1
ATOM 766 C C . LEU A 1 96 ? -1.580 -6.669 -5.657 1.00 88.44 96 LEU A C 1
ATOM 768 O O . LEU A 1 96 ? -2.371 -7.592 -5.460 1.00 88.44 96 LEU A O 1
ATOM 772 N N . PHE A 1 97 ? -1.462 -5.653 -4.801 1.00 91.38 97 PHE A N 1
ATOM 773 C CA . PHE A 1 97 ? -2.265 -5.540 -3.585 1.00 91.38 97 PHE A CA 1
ATOM 774 C C . PHE A 1 97 ? -3.747 -5.332 -3.898 1.00 91.38 97 PHE A C 1
ATOM 776 O O . PHE A 1 97 ? -4.591 -5.989 -3.286 1.00 91.38 97 PHE A O 1
ATOM 783 N N . ALA A 1 98 ? -4.068 -4.479 -4.872 1.00 90.44 98 ALA A N 1
ATOM 784 C CA . ALA A 1 98 ? -5.442 -4.271 -5.316 1.00 90.44 98 ALA A CA 1
ATOM 785 C C . ALA A 1 98 ? -6.057 -5.548 -5.900 1.00 90.44 98 ALA A C 1
ATOM 787 O O . ALA A 1 98 ? -7.164 -5.920 -5.515 1.00 90.44 98 ALA A O 1
ATOM 788 N N . LEU A 1 99 ? -5.317 -6.275 -6.744 1.00 87.94 99 LEU A N 1
ATOM 789 C CA . LEU A 1 99 ? -5.769 -7.565 -7.265 1.00 87.94 99 LEU A CA 1
ATOM 790 C C . LEU A 1 99 ? -6.010 -8.573 -6.145 1.00 87.94 99 LEU A C 1
ATOM 792 O O . LEU A 1 99 ? -7.020 -9.269 -6.135 1.00 87.94 99 LEU A O 1
ATOM 796 N N . ALA A 1 100 ? -5.099 -8.646 -5.178 1.00 89.12 100 ALA A N 1
ATOM 797 C CA . ALA A 1 100 ? -5.233 -9.586 -4.079 1.00 89.12 100 ALA A CA 1
ATOM 798 C C . ALA A 1 100 ? -6.442 -9.289 -3.178 1.00 89.12 100 ALA A C 1
ATOM 800 O O . ALA A 1 100 ? -7.023 -10.235 -2.637 1.00 89.12 100 ALA A O 1
ATOM 801 N N . LEU A 1 101 ? -6.797 -8.007 -3.017 1.00 90.38 101 LEU A N 1
ATOM 802 C CA . LEU A 1 101 ? -8.011 -7.560 -2.330 1.00 90.38 101 LEU A CA 1
ATOM 803 C C . LEU A 1 101 ? -9.273 -7.889 -3.139 1.00 90.38 101 LEU A C 1
ATOM 805 O O . LEU A 1 101 ? -10.211 -8.429 -2.560 1.00 90.38 101 LEU A O 1
ATOM 809 N N . SER A 1 102 ? -9.262 -7.627 -4.450 1.00 86.75 102 SER A N 1
ATOM 810 C CA . SER A 1 102 ? -10.349 -7.936 -5.397 1.00 86.75 102 SER A CA 1
ATOM 811 C C . SER A 1 102 ? -10.667 -9.438 -5.452 1.00 86.75 102 SER A C 1
ATOM 813 O O . SER A 1 102 ? -11.810 -9.862 -5.318 1.00 86.75 102 SER A O 1
ATOM 815 N N . GLU A 1 103 ? -9.634 -10.280 -5.518 1.00 86.00 103 GLU A N 1
ATOM 816 C CA . GLU A 1 103 ? -9.744 -11.746 -5.446 1.00 86.00 103 GLU A CA 1
ATOM 817 C C . GLU A 1 103 ? -9.977 -12.277 -4.014 1.00 86.00 103 GLU A C 1
ATOM 819 O O . GLU A 1 103 ? -9.946 -13.489 -3.765 1.00 86.00 103 GLU A O 1
ATOM 824 N N . GLY A 1 104 ? -10.090 -11.380 -3.034 1.00 77.69 104 GLY A N 1
ATOM 825 C CA . GLY A 1 104 ? -10.304 -11.695 -1.629 1.00 77.69 104 GLY A CA 1
ATOM 826 C C . GLY A 1 104 ? -11.686 -12.292 -1.343 1.00 77.69 104 GLY A C 1
ATOM 827 O O . GLY A 1 104 ? -12.450 -12.653 -2.231 1.00 77.69 104 GLY A O 1
ATOM 828 N N . SER A 1 105 ? -12.005 -12.444 -0.055 1.00 68.31 105 SER A N 1
ATOM 829 C CA . SER A 1 105 ? -13.335 -12.905 0.364 1.00 68.31 105 SER A CA 1
ATOM 830 C C . SER A 1 105 ? -14.418 -11.934 -0.132 1.00 68.31 105 SER A C 1
ATOM 832 O O . SER A 1 105 ? -14.225 -10.728 0.033 1.00 68.31 105 SER A O 1
ATOM 834 N N . PRO A 1 106 ? -15.568 -12.420 -0.642 1.00 63.06 106 PRO A N 1
ATOM 835 C CA . PRO A 1 106 ? -16.610 -11.572 -1.230 1.00 63.06 106 PRO A CA 1
ATOM 836 C C . PRO A 1 106 ? -17.251 -10.580 -0.248 1.00 63.06 106 PRO A C 1
ATOM 838 O O . PRO A 1 106 ? -17.929 -9.653 -0.678 1.00 63.06 106 PRO A O 1
ATOM 841 N N . GLU A 1 107 ? -17.061 -10.752 1.066 1.00 75.19 107 GLU A N 1
ATOM 842 C CA . GLU A 1 107 ? -17.642 -9.840 2.057 1.00 75.19 107 GLU A CA 1
ATOM 843 C C . GLU A 1 107 ? -16.698 -8.714 2.489 1.00 75.19 107 GLU A C 1
ATOM 845 O O . GLU A 1 107 ? -17.115 -7.558 2.544 1.00 75.19 107 GLU A O 1
ATOM 850 N N . ARG A 1 108 ? -15.459 -9.043 2.891 1.00 85.81 108 ARG A N 1
ATOM 851 C CA . ARG A 1 108 ? -14.488 -8.095 3.472 1.00 85.81 108 ARG A CA 1
ATOM 852 C C . ARG A 1 108 ? -13.055 -8.606 3.305 1.00 85.81 108 ARG A C 1
ATOM 854 O O . ARG A 1 108 ? -12.775 -9.769 3.601 1.00 85.81 108 ARG A O 1
ATOM 861 N N . ALA A 1 109 ? -12.138 -7.711 2.945 1.00 91.38 109 ALA A N 1
ATOM 862 C CA . ALA A 1 109 ? -10.697 -7.949 2.935 1.00 91.38 109 ALA A CA 1
ATOM 863 C C . ALA A 1 109 ? -9.964 -6.778 3.611 1.00 91.38 109 ALA A C 1
ATOM 865 O O . ALA A 1 109 ? -10.429 -5.641 3.564 1.00 91.38 109 ALA A O 1
ATOM 866 N N . ILE A 1 110 ? -8.839 -7.063 4.271 1.00 92.88 110 ILE A N 1
ATOM 867 C CA . ILE A 1 110 ? -8.010 -6.062 4.956 1.00 92.88 110 ILE A CA 1
ATOM 868 C C . ILE A 1 110 ? -6.584 -6.193 4.430 1.00 92.88 110 ILE A C 1
ATOM 870 O O . ILE A 1 110 ? -5.996 -7.273 4.494 1.00 92.88 110 ILE A O 1
ATOM 874 N N . LEU A 1 111 ? -6.035 -5.082 3.943 1.00 94.12 111 LEU A N 1
ATOM 875 C CA . LEU A 1 111 ? -4.622 -4.943 3.619 1.00 94.12 111 LEU A CA 1
ATOM 876 C C . LEU A 1 111 ? -3.904 -4.271 4.788 1.00 94.12 111 LEU A C 1
ATOM 878 O O . LEU A 1 111 ? -4.335 -3.224 5.264 1.00 94.12 111 LEU A O 1
ATOM 882 N N . ILE A 1 112 ? -2.786 -4.854 5.212 1.00 92.44 112 ILE A N 1
ATOM 883 C CA . ILE A 1 112 ? -1.850 -4.231 6.148 1.00 92.44 112 ILE A CA 1
ATOM 884 C C . ILE A 1 112 ? -0.571 -3.961 5.366 1.00 92.44 112 ILE A C 1
ATOM 886 O O . ILE A 1 112 ? 0.084 -4.895 4.908 1.00 92.44 112 ILE A O 1
ATOM 890 N N . ALA A 1 113 ? -0.254 -2.685 5.179 1.00 92.50 113 ALA A N 1
ATOM 891 C CA . ALA A 1 113 ? 0.870 -2.225 4.376 1.00 92.50 113 ALA A CA 1
ATOM 892 C C . ALA A 1 113 ? 1.422 -0.908 4.934 1.00 92.50 113 ALA A C 1
ATOM 894 O O . ALA A 1 113 ? 0.785 -0.255 5.763 1.00 92.50 113 ALA A O 1
ATOM 895 N N . SER A 1 114 ? 2.603 -0.507 4.465 1.00 90.94 114 SER A N 1
ATOM 896 C CA . SER A 1 114 ? 3.185 0.793 4.807 1.00 90.94 114 SER A CA 1
ATOM 897 C C . SER A 1 114 ? 2.297 1.950 4.333 1.00 90.94 114 SER A C 1
ATOM 899 O O . SER A 1 114 ? 1.605 1.833 3.318 1.00 90.94 114 SER A O 1
ATOM 901 N N . ARG A 1 115 ? 2.351 3.077 5.055 1.00 91.50 115 ARG A N 1
ATOM 902 C CA . ARG A 1 115 ? 1.468 4.250 4.911 1.00 91.50 115 ARG A CA 1
ATOM 903 C C . ARG A 1 115 ? 1.234 4.690 3.468 1.00 91.50 115 ARG A C 1
ATOM 905 O O . ARG A 1 115 ? 0.106 4.929 3.054 1.00 91.50 115 ARG A O 1
ATOM 912 N N . GLN A 1 116 ? 2.285 4.736 2.669 1.00 91.31 116 GLN A N 1
ATOM 913 C CA . GLN A 1 116 ? 2.203 5.175 1.286 1.00 91.31 116 GLN A CA 1
ATOM 914 C C . GLN A 1 116 ? 1.252 4.336 0.410 1.00 91.31 116 GLN A C 1
ATOM 916 O O . GLN A 1 116 ? 0.706 4.833 -0.570 1.00 91.31 116 GLN A O 1
ATOM 921 N N . HIS A 1 117 ? 1.010 3.059 0.754 1.00 94.31 117 HIS A N 1
ATOM 922 C CA . HIS A 1 117 ? 0.095 2.163 0.024 1.00 94.31 117 HIS A CA 1
ATOM 923 C C . HIS A 1 117 ? -1.378 2.463 0.267 1.00 94.31 117 HIS A C 1
ATOM 925 O O . HIS A 1 117 ? -2.203 2.059 -0.547 1.00 94.31 117 HIS A O 1
ATOM 931 N N . VAL A 1 118 ? -1.727 3.177 1.338 1.00 95.12 118 VAL A N 1
ATOM 932 C CA . VAL A 1 118 ? -3.134 3.428 1.682 1.00 95.12 118 VAL A CA 1
ATOM 933 C C . VAL A 1 118 ? -3.631 4.809 1.254 1.00 95.12 118 VAL A C 1
ATOM 935 O O . VAL A 1 118 ? -4.833 5.065 1.338 1.00 95.12 118 VAL A O 1
ATOM 938 N N . ILE A 1 119 ? -2.746 5.680 0.756 1.00 93.00 119 ILE A N 1
ATOM 939 C CA . ILE A 1 119 ? -3.112 7.004 0.234 1.00 93.00 119 ILE A CA 1
ATOM 940 C C . ILE A 1 119 ? -3.997 6.814 -0.998 1.00 93.00 119 ILE A C 1
ATOM 942 O O . ILE A 1 119 ? -3.585 6.181 -1.971 1.00 93.00 119 ILE A O 1
ATOM 946 N N . LYS A 1 120 ? -5.214 7.366 -0.975 1.00 92.38 120 LYS A N 1
ATOM 947 C CA . LYS A 1 120 ? -6.238 7.095 -1.996 1.00 92.38 120 LYS A CA 1
ATOM 948 C C . LYS A 1 120 ? -5.797 7.429 -3.409 1.00 92.38 120 LYS A C 1
ATOM 950 O O . LYS A 1 120 ? -6.115 6.721 -4.355 1.00 92.38 120 LYS A O 1
ATOM 955 N N . ASP A 1 121 ? -5.041 8.506 -3.513 1.00 88.25 121 ASP A N 1
ATOM 956 C CA . ASP A 1 121 ? -4.735 9.166 -4.767 1.00 88.25 121 ASP A CA 1
ATOM 957 C C . ASP A 1 121 ? -3.492 8.617 -5.479 1.00 88.25 121 ASP A C 1
ATOM 959 O O . ASP A 1 121 ? -3.264 8.950 -6.646 1.00 88.25 121 ASP A O 1
ATOM 963 N N . THR A 1 122 ? -2.673 7.832 -4.778 1.00 90.06 122 THR A N 1
ATOM 964 C CA . THR A 1 122 ? -1.363 7.344 -5.247 1.00 90.06 122 THR A CA 1
ATOM 965 C C . THR A 1 122 ? -1.099 5.874 -4.929 1.00 90.06 122 THR A C 1
ATOM 967 O O . THR A 1 122 ? -0.276 5.266 -5.610 1.00 90.06 122 THR A O 1
ATOM 970 N N . GLY A 1 123 ? -1.766 5.308 -3.922 1.00 92.25 123 GLY A N 1
ATOM 971 C CA . GLY A 1 123 ? -1.618 3.924 -3.482 1.00 92.25 123 GLY A CA 1
ATOM 972 C C . GLY A 1 123 ? -2.735 3.011 -3.985 1.00 92.25 123 GLY A C 1
ATOM 973 O O . GLY A 1 123 ? -3.386 3.282 -4.990 1.00 92.25 123 GLY A O 1
ATOM 974 N N . VAL A 1 124 ? -2.978 1.926 -3.253 1.00 93.44 124 VAL A N 1
ATOM 975 C CA . VAL A 1 124 ? -3.890 0.822 -3.595 1.00 93.44 124 VAL A CA 1
ATOM 976 C C . VAL A 1 124 ? -5.329 1.247 -3.922 1.00 93.44 124 VAL A C 1
ATOM 978 O O . VAL A 1 124 ? -5.876 0.691 -4.876 1.00 93.44 124 VAL A O 1
ATOM 981 N N . PRO A 1 125 ? -5.968 2.218 -3.235 1.00 92.88 125 PRO A N 1
ATOM 982 C CA . PRO A 1 125 ? -7.349 2.585 -3.562 1.00 92.88 125 PRO A CA 1
ATOM 983 C C . PRO A 1 125 ? -7.535 3.079 -5.004 1.00 92.88 125 PRO A C 1
ATOM 985 O O . PRO A 1 125 ? -8.548 2.760 -5.619 1.00 92.88 125 PRO A O 1
ATOM 988 N N . LEU A 1 126 ? -6.536 3.761 -5.581 1.00 90.56 126 LEU A N 1
ATOM 989 C CA . LEU A 1 126 ? -6.542 4.164 -6.993 1.00 90.56 126 LEU A CA 1
ATOM 990 C C . LEU A 1 126 ? -6.657 2.958 -7.940 1.00 90.56 126 LEU A C 1
ATOM 992 O O . LEU A 1 126 ? -7.245 3.051 -9.013 1.00 90.56 126 LEU A O 1
ATOM 996 N N . TYR A 1 127 ? -6.067 1.825 -7.569 1.00 89.81 127 TYR A N 1
ATOM 997 C CA . TYR A 1 127 ? -6.072 0.609 -8.382 1.00 89.81 127 TYR A CA 1
ATOM 998 C C . TYR A 1 127 ? -7.347 -0.197 -8.199 1.00 89.81 127 TYR A C 1
ATOM 1000 O O . TYR A 1 127 ? -7.806 -0.800 -9.161 1.00 89.81 127 TYR A O 1
ATOM 1008 N N . LEU A 1 128 ? -7.929 -0.187 -6.997 1.00 90.19 128 LEU A N 1
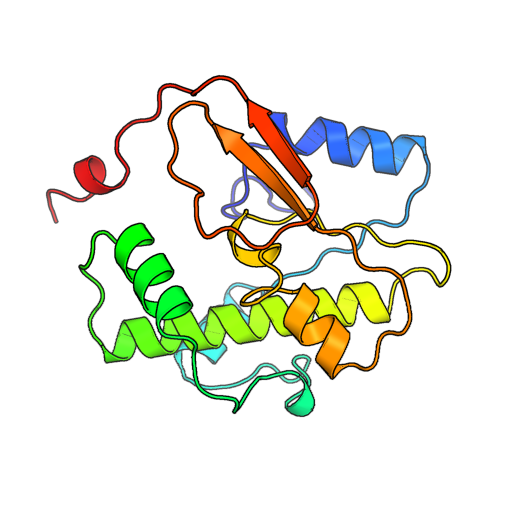ATOM 1009 C CA . LEU A 1 128 ? -9.254 -0.764 -6.758 1.00 90.19 128 LEU A CA 1
ATOM 1010 C C . LEU A 1 128 ? -10.314 -0.050 -7.610 1.00 90.19 128 LEU A C 1
ATOM 1012 O O . LEU A 1 128 ? -11.115 -0.713 -8.262 1.00 90.19 128 LEU A O 1
ATOM 1016 N N . ASP A 1 129 ? -10.252 1.283 -7.688 1.00 88.69 129 ASP A N 1
ATOM 1017 C CA . ASP A 1 129 ? -11.122 2.077 -8.566 1.00 88.69 129 ASP A CA 1
ATOM 1018 C C . ASP A 1 129 ? -10.941 1.694 -10.046 1.00 88.69 129 ASP A C 1
ATOM 1020 O O . ASP A 1 129 ? -11.908 1.397 -10.746 1.00 88.69 129 ASP A O 1
ATOM 1024 N N . LYS A 1 130 ? -9.690 1.575 -10.513 1.00 86.19 130 LYS A N 1
ATOM 1025 C CA . LYS A 1 130 ? -9.384 1.131 -11.887 1.00 86.19 130 LYS A CA 1
ATOM 1026 C C . LYS A 1 130 ? -9.822 -0.296 -12.199 1.00 86.19 130 LYS A C 1
ATOM 1028 O O . LYS A 1 130 ? -10.149 -0.587 -13.347 1.00 86.19 130 LYS A O 1
ATOM 1033 N N . LEU A 1 131 ? -9.803 -1.176 -11.203 1.00 85.62 131 LEU A N 1
ATOM 1034 C CA . LEU A 1 131 ? -10.320 -2.537 -11.308 1.00 85.62 131 LEU A CA 1
ATOM 1035 C C . LEU A 1 131 ? -11.850 -2.585 -11.404 1.00 85.62 131 LEU A C 1
ATOM 1037 O O . LEU A 1 131 ? -12.399 -3.636 -11.725 1.00 85.62 131 LEU A O 1
ATOM 1041 N N . GLY A 1 132 ? -12.536 -1.465 -11.158 1.00 87.19 132 GLY A N 1
ATOM 1042 C CA . GLY A 1 132 ? -13.992 -1.402 -11.130 1.00 87.19 132 GLY A CA 1
ATOM 1043 C C . GLY A 1 132 ? -14.586 -2.011 -9.863 1.00 87.19 132 GLY A C 1
ATOM 1044 O O . GLY A 1 132 ? -15.736 -2.448 -9.885 1.00 87.19 132 GLY A O 1
ATOM 1045 N N . GLU A 1 133 ? -13.825 -2.061 -8.765 1.00 85.50 133 GLU A N 1
ATOM 1046 C CA . GLU A 1 133 ? -14.332 -2.556 -7.488 1.00 85.50 133 GLU A CA 1
ATOM 1047 C C . GLU A 1 133 ? -15.450 -1.651 -6.967 1.00 85.50 133 GLU A C 1
ATOM 1049 O O . GLU A 1 133 ? -15.238 -0.493 -6.612 1.00 85.50 133 GLU A O 1
ATOM 1054 N N . THR A 1 134 ? -16.666 -2.191 -6.884 1.00 79.44 134 THR A N 1
ATOM 1055 C CA . THR A 1 134 ? -17.852 -1.443 -6.433 1.00 79.44 134 THR A CA 1
ATOM 1056 C C . THR A 1 134 ? -18.010 -1.432 -4.911 1.00 79.44 134 THR A C 1
ATOM 1058 O O . THR A 1 134 ? -18.943 -0.829 -4.378 1.00 79.44 134 THR A O 1
ATOM 1061 N N . GLY A 1 135 ? -17.141 -2.151 -4.196 1.00 81.81 135 GLY A N 1
ATOM 1062 C CA . GLY A 1 135 ? -17.133 -2.209 -2.741 1.00 81.81 135 GLY A CA 1
ATOM 1063 C C . GLY A 1 135 ? -16.713 -0.883 -2.104 1.00 81.81 135 GLY A C 1
ATOM 1064 O O . GLY A 1 135 ? -15.976 -0.082 -2.678 1.00 81.81 135 GLY A O 1
ATOM 1065 N N . ARG A 1 136 ? -17.150 -0.648 -0.862 1.00 88.56 136 ARG A N 1
ATOM 1066 C CA . ARG A 1 136 ? -16.685 0.514 -0.097 1.00 88.56 136 ARG A CA 1
ATOM 1067 C C . ARG A 1 136 ? -15.235 0.299 0.339 1.00 88.56 136 ARG A C 1
ATOM 1069 O O . ARG A 1 136 ? -14.973 -0.525 1.211 1.00 88.56 136 ARG A O 1
ATOM 1076 N N . THR A 1 137 ? -14.325 1.102 -0.203 1.00 92.06 137 THR A N 1
ATOM 1077 C CA . THR A 1 137 ? -12.930 1.167 0.255 1.00 92.06 137 THR A CA 1
ATOM 1078 C C . THR A 1 137 ? -12.804 2.146 1.423 1.00 92.06 137 THR A C 1
ATOM 1080 O O . THR A 1 137 ? -13.388 3.229 1.390 1.00 92.06 137 THR A O 1
ATOM 1083 N N . VAL A 1 138 ? -12.061 1.756 2.463 1.00 95.00 138 VAL A N 1
ATOM 1084 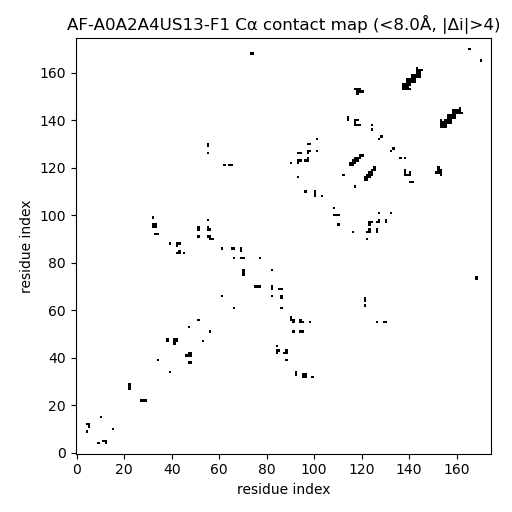C CA . VAL A 1 138 ? -11.735 2.606 3.618 1.00 95.00 138 VAL A CA 1
ATOM 1085 C C . VAL A 1 138 ? -10.224 2.596 3.827 1.00 95.00 138 VAL A C 1
ATOM 1087 O O . VAL A 1 138 ? -9.644 1.538 4.068 1.00 95.00 138 VAL A O 1
ATOM 1090 N N . SER A 1 139 ? -9.600 3.771 3.771 1.00 96.38 139 SER A N 1
ATOM 1091 C CA . SER A 1 139 ? -8.172 3.964 4.039 1.00 96.38 139 SER A CA 1
ATOM 1092 C C . SER A 1 139 ? -7.941 4.484 5.456 1.00 96.38 139 SER A C 1
ATOM 1094 O O . SER A 1 139 ? -8.417 5.563 5.807 1.00 96.38 139 SER A O 1
ATOM 1096 N N . LEU A 1 140 ? -7.161 3.744 6.247 1.00 96.12 140 LEU A N 1
ATOM 1097 C CA . LEU A 1 140 ? -6.706 4.135 7.584 1.00 96.12 140 LEU A CA 1
ATOM 1098 C C . LEU A 1 140 ? -5.178 4.274 7.587 1.00 96.12 140 LEU A C 1
ATOM 1100 O O . LEU A 1 140 ? -4.475 3.311 7.285 1.00 96.12 140 LEU A O 1
ATOM 1104 N N . SER A 1 141 ? -4.684 5.456 7.953 1.00 95.00 141 SER A N 1
ATOM 1105 C CA . SER A 1 141 ? -3.256 5.768 8.099 1.00 95.00 141 SER A CA 1
ATOM 1106 C C . SER A 1 141 ? -2.880 5.841 9.581 1.00 95.00 141 SER A C 1
ATOM 1108 O O . SER A 1 141 ? -3.610 6.439 10.371 1.00 95.00 141 SER A O 1
ATOM 1110 N N . PHE A 1 142 ? -1.753 5.242 9.966 1.00 93.12 142 PHE A N 1
ATOM 1111 C CA . PHE A 1 142 ? -1.163 5.409 11.298 1.00 93.12 142 PHE A CA 1
ATOM 1112 C C . PHE A 1 142 ? -0.013 6.410 11.202 1.00 93.12 142 PHE A C 1
ATOM 1114 O O . PHE A 1 142 ? 0.875 6.244 10.363 1.00 93.12 142 PHE A O 1
ATOM 1121 N N . VAL A 1 143 ? -0.048 7.444 12.040 1.00 92.69 143 VAL A N 1
ATOM 1122 C CA . VAL A 1 143 ? 0.838 8.612 11.948 1.00 92.69 143 VAL A CA 1
ATOM 1123 C C . V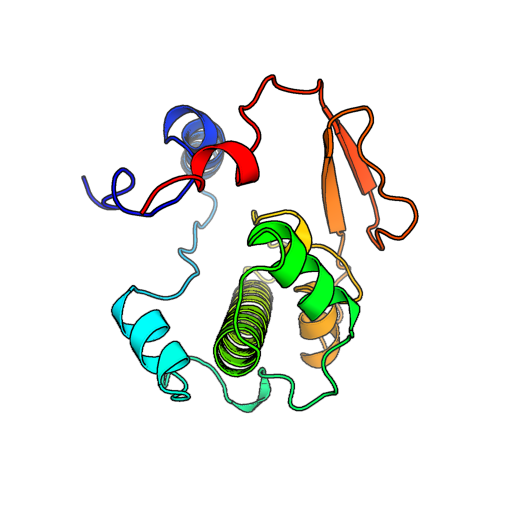AL A 1 143 ? 1.373 8.951 13.332 1.00 92.69 143 VAL A C 1
ATOM 1125 O O . VAL A 1 143 ? 0.622 8.990 14.302 1.00 92.69 143 VAL A O 1
ATOM 1128 N N . GLU A 1 144 ? 2.666 9.229 13.446 1.00 92.50 144 GLU A N 1
ATOM 1129 C CA . GLU A 1 144 ? 3.232 9.682 14.717 1.00 92.50 144 GLU A CA 1
ATOM 1130 C C . GLU A 1 144 ? 2.913 11.158 14.974 1.00 92.50 144 GLU A C 1
ATOM 1132 O O . GLU A 1 144 ? 2.864 11.980 14.054 1.00 92.50 144 GLU A O 1
ATOM 1137 N N . THR A 1 145 ? 2.733 11.529 16.240 1.00 92.19 145 THR A N 1
ATOM 1138 C CA . THR A 1 145 ? 2.510 12.930 16.611 1.00 92.19 145 THR A CA 1
ATOM 1139 C C . THR A 1 145 ? 3.640 13.844 16.113 1.00 92.19 145 THR A C 1
ATOM 1141 O O . THR A 1 145 ? 4.829 13.559 16.265 1.00 92.19 145 THR A O 1
ATOM 1144 N N . GLY A 1 146 ? 3.258 14.975 15.510 1.00 86.62 146 GLY A N 1
ATOM 1145 C CA . GLY A 1 146 ? 4.189 15.967 14.960 1.00 86.62 146 GLY A CA 1
ATOM 1146 C C . GLY A 1 146 ? 4.658 15.708 13.523 1.00 86.62 146 GLY A C 1
ATOM 1147 O O . GLY A 1 146 ? 5.467 16.486 13.023 1.00 86.62 146 GLY A O 1
ATOM 1148 N N . GLN A 1 147 ? 4.170 14.658 12.853 1.00 85.38 147 GLN A N 1
ATOM 1149 C CA . GLN A 1 147 ? 4.374 14.481 11.412 1.00 85.38 147 GLN A CA 1
ATOM 1150 C C . GLN A 1 147 ? 3.402 15.355 10.604 1.00 85.38 147 GLN A C 1
ATOM 1152 O O . GLN A 1 147 ? 2.227 15.473 10.954 1.00 85.38 147 GLN A O 1
ATOM 1157 N N . ASP A 1 148 ? 3.900 15.961 9.523 1.00 81.56 148 ASP A N 1
ATOM 1158 C CA . ASP A 1 148 ? 3.071 16.708 8.575 1.00 81.56 148 ASP A CA 1
ATOM 1159 C C . ASP A 1 148 ? 2.361 15.749 7.613 1.00 81.56 148 ASP A C 1
ATOM 1161 O O . ASP A 1 148 ? 2.989 14.918 6.951 1.00 81.56 148 ASP A O 1
ATOM 1165 N N . ILE A 1 149 ? 1.042 15.886 7.562 1.00 82.44 149 ILE A N 1
ATOM 1166 C CA . ILE A 1 149 ? 0.111 15.037 6.821 1.00 82.44 149 ILE A CA 1
ATOM 1167 C C . ILE A 1 149 ? -0.959 15.858 6.095 1.00 82.44 149 ILE A C 1
ATOM 1169 O O . ILE A 1 149 ? -1.992 15.308 5.718 1.00 82.44 149 ILE A O 1
ATOM 1173 N N . ALA A 1 150 ? -0.756 17.172 5.933 1.00 71.25 150 ALA A N 1
ATOM 1174 C CA . ALA A 1 150 ? -1.782 18.095 5.435 1.00 71.25 150 ALA A CA 1
ATOM 1175 C C . ALA A 1 150 ? -2.408 17.666 4.091 1.00 71.25 150 ALA A C 1
ATOM 1177 O O . ALA A 1 150 ? -3.576 17.957 3.839 1.00 71.25 150 ALA A O 1
ATOM 1178 N N . ASP A 1 151 ? -1.662 16.913 3.279 1.00 74.12 151 ASP A N 1
ATOM 1179 C CA . ASP A 1 151 ? -2.087 16.427 1.965 1.00 74.12 151 ASP A CA 1
ATOM 1180 C C . ASP A 1 151 ? -2.408 14.914 1.924 1.00 74.12 151 ASP A C 1
ATOM 1182 O O . ASP A 1 151 ? -2.574 14.339 0.842 1.00 74.12 151 ASP A O 1
ATOM 1186 N N . GLU A 1 152 ? -2.486 14.223 3.071 1.00 84.25 152 GLU A N 1
ATOM 1187 C CA . GLU A 1 152 ? -2.821 12.794 3.105 1.00 84.25 152 GLU A CA 1
ATOM 1188 C C . GLU A 1 152 ? -4.302 12.544 2.817 1.00 84.25 152 GLU A C 1
ATOM 1190 O O . GLU A 1 152 ? -5.185 12.728 3.653 1.00 84.25 152 GLU A O 1
ATOM 1195 N N . GLN A 1 153 ? -4.572 12.029 1.621 1.00 91.50 153 GLN A N 1
ATOM 1196 C CA . GLN A 1 153 ? -5.915 11.636 1.216 1.00 91.50 153 GLN A CA 1
ATOM 1197 C C . GLN A 1 153 ? -6.254 10.227 1.717 1.00 91.50 153 GLN A C 1
ATOM 1199 O O . GLN A 1 153 ? -6.105 9.239 0.995 1.00 91.50 153 GLN A O 1
ATOM 1204 N N . VAL A 1 154 ? -6.721 10.136 2.961 1.00 95.25 154 VAL A N 1
ATOM 1205 C CA . VAL A 1 154 ? -7.225 8.908 3.605 1.00 95.25 154 VAL A CA 1
ATOM 1206 C C . VAL A 1 154 ? -8.559 9.176 4.315 1.00 95.25 154 VAL A C 1
ATOM 1208 O O . VAL A 1 154 ? -8.949 10.327 4.482 1.00 95.25 154 VAL A O 1
ATOM 1211 N N . ASP A 1 155 ? -9.301 8.131 4.696 1.00 96.12 155 ASP A N 1
ATOM 1212 C CA . ASP A 1 155 ? -10.579 8.293 5.417 1.00 96.12 155 ASP A CA 1
ATOM 1213 C C . ASP A 1 155 ? -10.375 8.548 6.909 1.00 96.12 155 ASP A C 1
ATOM 1215 O O . ASP A 1 155 ? -11.131 9.295 7.526 1.00 96.12 155 ASP A O 1
ATOM 1219 N N . PHE A 1 156 ? -9.368 7.898 7.492 1.00 96.38 156 PHE A N 1
ATOM 1220 C CA . PHE A 1 156 ? -9.080 7.968 8.915 1.00 96.38 156 PHE A CA 1
ATOM 1221 C C . PHE A 1 156 ? -7.582 8.062 9.165 1.00 96.38 156 PHE A C 1
ATOM 1223 O O . PHE A 1 156 ? -6.775 7.435 8.475 1.00 96.38 156 PHE A O 1
ATOM 1230 N N . ILE A 1 157 ? -7.235 8.809 10.208 1.00 95.12 157 ILE A N 1
ATOM 1231 C CA . ILE A 1 157 ? -5.869 8.956 10.695 1.00 95.12 157 ILE A CA 1
ATOM 1232 C C . ILE A 1 157 ? -5.863 8.586 12.167 1.00 95.12 157 ILE A C 1
ATOM 1234 O O . ILE A 1 157 ? -6.636 9.128 12.958 1.00 95.12 157 ILE A O 1
ATOM 1238 N N . TRP A 1 158 ? -4.996 7.649 12.523 1.00 95.25 158 TRP A N 1
ATOM 1239 C CA . TRP A 1 158 ? -4.759 7.248 13.896 1.00 95.25 158 TRP A CA 1
ATOM 1240 C C . TRP A 1 158 ? -3.403 7.775 14.339 1.00 95.25 158 TRP A C 1
ATOM 1242 O O . TRP A 1 158 ? -2.365 7.312 13.864 1.00 95.25 158 TRP A O 1
ATOM 1252 N N . TYR A 1 159 ? -3.412 8.713 15.284 1.00 94.31 159 TYR A N 1
ATOM 1253 C CA . TYR A 1 159 ? -2.179 9.232 1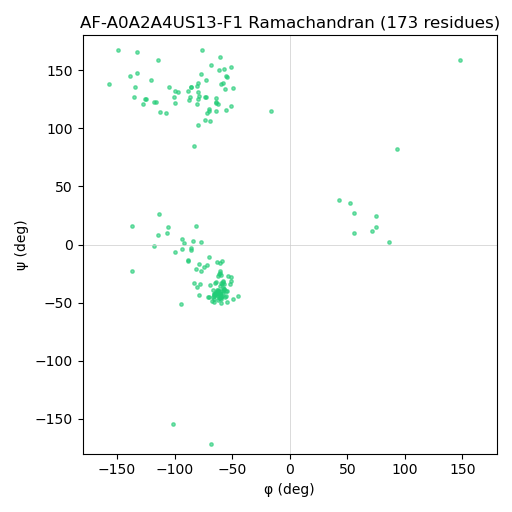5.857 1.00 94.31 159 TYR A CA 1
ATOM 1254 C C . TYR A 1 159 ? -1.608 8.292 16.913 1.00 94.31 159 TYR A C 1
ATOM 1256 O O . TYR A 1 159 ? -2.317 7.856 17.823 1.00 94.31 159 TYR A O 1
ATOM 1264 N N . THR A 1 160 ? -0.319 8.002 16.806 1.00 92.75 160 THR A N 1
ATOM 1265 C CA . THR A 1 160 ? 0.448 7.255 17.802 1.00 92.75 160 THR A CA 1
ATOM 1266 C C . THR A 1 160 ? 1.508 8.148 18.426 1.00 92.75 160 THR A C 1
ATOM 1268 O O . THR A 1 160 ? 1.911 9.162 17.852 1.00 92.75 160 THR A O 1
ATOM 1271 N N . GLU A 1 161 ? 1.977 7.775 19.614 1.00 92.94 161 GLU A N 1
ATOM 1272 C CA . GLU A 1 161 ? 3.136 8.436 20.207 1.00 92.94 161 GLU A CA 1
ATOM 1273 C C . GLU A 1 161 ? 4.339 8.322 19.269 1.00 92.94 161 GLU A C 1
ATOM 1275 O O . GLU A 1 161 ? 4.563 7.281 18.645 1.00 92.94 161 GLU A O 1
ATOM 1280 N N . LYS A 1 162 ? 5.099 9.413 19.161 1.00 89.31 162 LYS A N 1
ATOM 1281 C CA . LYS A 1 162 ? 6.343 9.427 18.404 1.00 89.31 162 LYS A CA 1
ATOM 1282 C C . LYS A 1 162 ? 7.347 8.482 19.051 1.00 89.31 162 LYS A C 1
ATOM 1284 O O . LYS A 1 162 ? 7.718 8.659 20.213 1.00 89.31 162 LYS A O 1
ATOM 1289 N N . THR A 1 163 ? 7.831 7.519 18.282 1.00 83.88 163 THR A N 1
ATOM 1290 C CA . THR A 1 163 ? 8.906 6.634 18.709 1.00 83.88 163 THR A CA 1
ATOM 1291 C C . THR A 1 163 ? 10.242 7.306 18.417 1.00 83.88 163 THR A C 1
ATOM 1293 O O . THR A 1 163 ? 10.454 7.867 17.344 1.00 83.88 163 THR A O 1
ATOM 1296 N N . SER A 1 164 ? 11.176 7.254 19.368 1.00 78.25 164 SER A N 1
ATOM 1297 C CA . SER A 1 164 ? 12.551 7.679 19.102 1.00 78.25 164 SER A CA 1
ATOM 1298 C C . SER A 1 164 ? 13.201 6.674 18.153 1.00 78.25 164 SER A C 1
ATOM 1300 O O . SER A 1 164 ? 13.495 5.543 18.547 1.00 78.25 164 SER A O 1
ATOM 1302 N N . GLN A 1 165 ? 13.381 7.066 16.895 1.00 72.06 165 GLN A N 1
ATOM 1303 C CA . GLN A 1 165 ? 14.157 6.321 15.911 1.00 72.06 165 GLN A CA 1
ATOM 1304 C C . GLN A 1 165 ? 15.305 7.202 15.408 1.00 72.06 165 GLN A C 1
ATOM 1306 O O . GLN A 1 165 ? 15.101 8.410 15.255 1.00 72.06 165 GLN A O 1
ATOM 1311 N N . PRO A 1 166 ? 16.500 6.628 15.168 1.00 73.69 166 PRO A N 1
ATOM 1312 C CA . PRO A 1 166 ? 17.578 7.341 14.493 1.00 73.69 166 PRO A CA 1
ATOM 1313 C C . PRO A 1 166 ? 17.090 7.859 13.143 1.00 73.69 166 PRO A C 1
ATOM 1315 O O . PRO A 1 166 ? 16.298 7.181 12.482 1.00 73.69 166 PRO A O 1
ATOM 1318 N N . ASP A 1 167 ? 17.575 9.026 12.723 1.00 75.50 167 ASP A N 1
ATOM 1319 C CA . ASP A 1 167 ? 17.276 9.511 11.383 1.00 75.50 167 ASP A CA 1
ATOM 1320 C C . ASP A 1 167 ? 17.860 8.511 10.359 1.00 75.50 167 ASP A C 1
ATOM 1322 O O . ASP A 1 167 ? 19.071 8.245 10.363 1.00 75.50 167 ASP A O 1
ATOM 1326 N N . PRO A 1 168 ? 17.029 7.920 9.481 1.00 70.00 168 PRO A N 1
ATOM 1327 C CA . PRO A 1 168 ? 17.507 6.985 8.469 1.00 70.00 168 PRO A CA 1
ATOM 1328 C C . PRO A 1 168 ? 18.512 7.629 7.499 1.00 70.00 168 PRO A C 1
ATOM 1330 O O . PRO A 1 168 ? 19.333 6.931 6.911 1.00 70.00 168 PRO A O 1
ATOM 1333 N N . CYS A 1 169 ? 18.504 8.956 7.349 1.00 81.62 169 CYS A N 1
ATOM 1334 C CA . CYS A 1 169 ? 19.461 9.688 6.527 1.00 81.62 169 CYS A CA 1
ATOM 1335 C C . CYS A 1 169 ? 20.806 9.946 7.218 1.00 81.62 169 CYS A C 1
ATOM 1337 O O . CYS A 1 169 ? 21.807 10.138 6.520 1.00 81.62 169 CYS A O 1
ATOM 1339 N N . GLU A 1 170 ? 20.863 9.893 8.552 1.00 74.19 170 GLU A N 1
ATOM 1340 C CA . GLU A 1 170 ? 22.111 10.005 9.322 1.00 74.19 170 GLU A CA 1
ATOM 1341 C C . GLU A 1 170 ? 22.928 8.705 9.293 1.00 74.19 170 GLU A C 1
ATOM 1343 O O . GLU A 1 170 ? 24.143 8.731 9.445 1.00 74.19 170 GLU A O 1
ATOM 1348 N N . THR A 1 171 ? 22.301 7.552 9.036 1.00 57.38 171 THR A N 1
ATOM 1349 C CA . THR A 1 171 ? 22.991 6.245 8.987 1.00 57.38 171 THR A CA 1
ATOM 1350 C C . THR A 1 171 ? 23.609 5.910 7.623 1.00 57.38 171 THR A C 1
ATOM 1352 O O . THR A 1 171 ? 24.277 4.888 7.484 1.00 57.38 171 THR A O 1
ATOM 1355 N N . HIS A 1 172 ? 23.416 6.767 6.616 1.00 51.75 172 HIS A N 1
ATOM 1356 C CA . HIS A 1 172 ? 23.966 6.606 5.265 1.00 51.75 172 HIS A CA 1
ATOM 1357 C C . HIS A 1 172 ? 25.141 7.556 4.962 1.00 51.75 172 HIS A C 1
ATOM 1359 O O . HIS A 1 172 ? 25.468 7.767 3.793 1.00 51.75 172 HIS A O 1
ATOM 1365 N N . SER A 1 173 ? 25.741 8.192 5.968 1.00 40.88 173 SER A N 1
ATOM 1366 C CA . SER A 1 173 ? 27.077 8.788 5.845 1.00 40.88 173 SER A CA 1
ATOM 1367 C C . SER A 1 173 ? 28.122 7.683 6.008 1.00 40.88 173 SER A C 1
ATOM 1369 O O . SER A 1 173 ? 28.147 7.031 7.045 1.00 40.88 173 SER A O 1
ATOM 1371 N N . ASP A 1 174 ? 28.950 7.507 4.977 1.00 40.78 174 ASP A N 1
ATOM 1372 C CA . ASP A 1 174 ? 30.113 6.607 4.869 1.00 40.78 174 ASP A CA 1
ATOM 1373 C C . ASP A 1 174 ? 29.855 5.213 4.259 1.00 40.78 174 ASP A C 1
ATOM 1375 O O . ASP A 1 174 ? 29.702 4.203 4.947 1.00 40.78 174 ASP A O 1
ATOM 1379 N N . ASN A 1 175 ? 29.843 5.179 2.917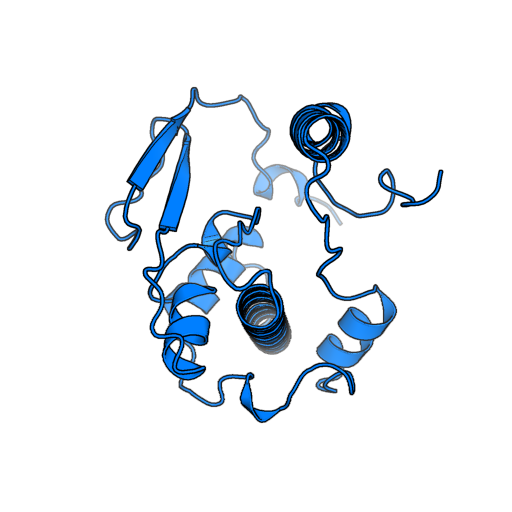 1.00 34.94 175 ASN A N 1
ATOM 1380 C CA . ASN A 1 175 ? 30.675 4.293 2.080 1.00 34.94 175 ASN A CA 1
ATOM 1381 C C . ASN A 1 175 ? 30.610 4.705 0.604 1.00 34.94 175 ASN A C 1
ATOM 1383 O O . ASN A 1 175 ? 29.483 4.792 0.065 1.00 34.94 175 ASN A O 1
#

Sequence (175 aa):
MLLDWSRSAQANWAIARPVFDVAMLRKLRLRAIGFSRYEIGELHRGKLPDDVKSDLLPLSKIKPQVALEIQRAYCGRLPPDVLAKFIMIRHAQDGLFALALSEGSPERAILIASRQHVIKDTGVPLYLDKLGETGRTVSLSFVETGQDIADEQVDFIWYTEKTSQPDPCETHSDN

Foldseek 3Di:
DVPVVVPVPDDDCVVCVVVVVVCVVVVNDDDDFDDDPVQLVCLLVVHHDPPQDPLLQDPPDQDVVQLVVVCVVVVVPDDPSRSVSVLRRQRSRQSRVLVCQVVDDPPDDDDDDAQQQQQCPHHNVVSVVVVVPPDDDAGEGEEEPPDDCVPRRGRYYHYDHDDDDPDPVVVPPDD

Nearest PDB structures (foldseek):
  2g5g-assembly1_X-2  TM=8.083E-01  e=2.661E-04  Campylobacter jejuni subsp. jejuni NCTC 11168 = ATCC 700819
  5eyb-assembly2_B  TM=2.048E-01  e=8.720E+00  Schizosaccharomyces pombe 972h-

pLDDT: mean 83.85, std 12.04, range [34.94, 96.38]

Solvent-accessible surface area (backbone atoms only — not comparable to full-atom values): 11102 Å² total; per-residue (Å²): 116,102,72,51,56,96,75,60,87,57,76,59,61,84,76,51,44,64,61,53,51,52,31,61,78,67,68,50,90,83,77,93,83,82,75,51,76,65,46,51,53,36,36,68,72,75,38,78,48,90,86,57,59,72,86,54,42,73,90,61,79,80,56,68,62,59,57,50,53,54,31,58,77,49,68,64,68,63,53,72,74,57,46,53,35,52,54,52,47,51,42,49,50,29,24,52,52,24,50,54,48,71,74,35,59,96,86,68,68,86,88,89,74,64,63,72,44,41,28,38,87,82,15,22,50,44,38,31,56,74,71,62,56,87,67,90,84,81,29,73,39,78,42,44,62,92,64,91,57,95,82,65,50,53,78,41,76,45,79,38,82,65,74,95,67,81,60,77,68,68,73,68,69,88,131

Radius of gyration: 17.09 Å; Cα contacts (8 Å, |Δi|>4): 154; chains: 1; bounding box: 48×40×38 Å

Secondary structure (DSSP, 8-state):
-TT-GGGS-PSPHHHHHHHHHHHHHTT------S--HHHHHHHHTTPPPTTS-GGGS--S---HHHHHHHHHHTTT---HHHHHHHHHHHHHHHHHHHHHHHTS-SS-------GGGT-TTTSHHHHHHHTT--S----EEEEETT---TT---SEEEEEPPP----TTGGG---

Mean predicted aligned error: 6.73 Å